Protein AF-A0A9E7ECK7-F1 (afdb_monomer_lite)

Radius of gyration: 12.41 Å; chains: 1; bounding box: 29×21×45 Å

Foldseek 3Di:
DDDDEQVNLLVVLVVCLVVVNLVVSLVSLVVQVVSVPYDHDLSSLLSNLQSCLVVVVVVVNVVSCVVCVVVVNNPPPSNVVSNVSSVVSVD

Sequence (91 aa):
MTARNVVSWTTIISVYHHAGFPHDALDLYRSMLLDGGVRPNVFTFTIALNCCASVEDLDLGVRIHEDIAKDGCDGDEFIIVALICMKEVIE

pLDDT: mean 90.87, std 11.0, range [43.81, 98.31]

Secondary structure (DSSP, 8-state):
-PPP-HHHHHHHHHHHHHTT-HHHHHHHHHHHHHTSS----HHHHHHHHHHHHHTT-HHHHHHHHHHHHHTT-TT-HHHHHHHHHHHHTT-

Organism: NCBI:txid320322

InterPro domains:
  IPR002885 Pentatricopeptide repeat [PF13041] (4-53)
  IPR002885 Pentatricopeptide repeat [PS51375] (5-40)
  IPR002885 Pentatricopeptide repeat [TIGR00756] (7-42)
  IPR011990 Tetratricopeptide-like helical domain superfamily [G3DSA:1.25.40.10] (1-89)
  IPR046960 Pentatricopeptide repeat-containing protein At4g14850-like, plant [PTHR47926] (3-86)

Structure (mmCIF, N/CA/C/O backbone):
data_AF-A0A9E7ECK7-F1
#
_entry.id   AF-A0A9E7ECK7-F1
#
loop_
_atom_site.group_PDB
_atom_site.id
_atom_site.type_symbol
_atom_site.label_atom_id
_atom_site.label_alt_id
_atom_site.label_comp_id
_atom_site.label_asym_id
_atom_site.label_entity_id
_atom_site.label_seq_id
_atom_site.pdbx_PDB_ins_code
_atom_site.Cartn_x
_atom_site.Cartn_y
_atom_site.Cartn_z
_atom_site.occupancy
_atom_site.B_iso_or_equiv
_atom_site.auth_seq_id
_atom_site.auth_comp_id
_atom_site.auth_asym_id
_atom_site.auth_atom_id
_atom_site.pdbx_PDB_model_num
ATOM 1 N N . MET A 1 1 ? 7.097 3.238 24.195 1.00 43.81 1 MET A N 1
ATOM 2 C CA . MET A 1 1 ? 7.074 3.193 22.718 1.00 43.81 1 MET A CA 1
ATOM 3 C C . MET A 1 1 ? 5.757 3.796 22.276 1.00 43.81 1 MET A C 1
ATOM 5 O O . MET A 1 1 ? 4.720 3.285 22.672 1.00 43.81 1 MET A O 1
ATOM 9 N N . THR A 1 2 ? 5.780 4.929 21.581 1.00 62.12 2 THR A N 1
ATOM 10 C CA . THR A 1 2 ? 4.569 5.529 21.006 1.00 62.12 2 THR A CA 1
ATOM 11 C C . THR A 1 2 ? 4.011 4.577 19.953 1.00 62.12 2 THR A C 1
ATOM 13 O O . THR A 1 2 ? 4.750 4.184 19.050 1.00 62.12 2 THR A O 1
ATOM 16 N N . ALA A 1 3 ? 2.748 4.172 20.083 1.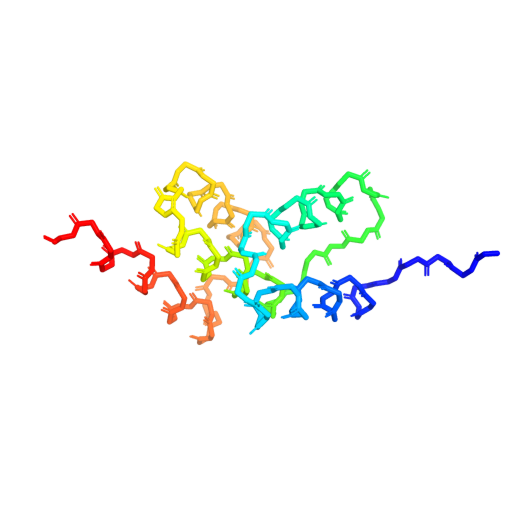00 77.19 3 ALA A N 1
ATOM 17 C CA . ALA A 1 3 ? 2.081 3.372 19.061 1.00 77.19 3 ALA A CA 1
ATOM 18 C C . ALA A 1 3 ? 2.124 4.117 17.716 1.00 77.19 3 ALA A C 1
ATOM 20 O O . ALA A 1 3 ? 1.926 5.336 17.678 1.00 77.19 3 ALA A O 1
ATOM 21 N N . ARG A 1 4 ? 2.414 3.401 16.624 1.00 86.88 4 ARG A N 1
ATOM 22 C CA . ARG A 1 4 ? 2.340 3.978 15.278 1.00 86.88 4 ARG A CA 1
ATOM 23 C C . ARG A 1 4 ? 0.885 4.320 14.974 1.00 86.88 4 ARG A C 1
ATOM 25 O O . ARG A 1 4 ? -0.018 3.555 15.289 1.00 86.88 4 ARG A O 1
ATOM 32 N N . ASN A 1 5 ? 0.662 5.482 14.376 1.00 92.69 5 ASN A N 1
ATOM 33 C CA . ASN A 1 5 ? -0.646 5.921 13.902 1.00 92.69 5 ASN A CA 1
ATOM 34 C C . ASN A 1 5 ? -0.661 6.003 12.369 1.00 92.69 5 ASN A C 1
ATOM 36 O O . ASN A 1 5 ? 0.381 5.872 11.719 1.00 92.69 5 ASN A O 1
ATOM 40 N N . VAL A 1 6 ? -1.841 6.257 11.796 1.00 95.50 6 VAL A N 1
ATOM 41 C CA . VAL A 1 6 ? -2.032 6.348 10.339 1.00 95.50 6 VAL A CA 1
ATOM 42 C C . VAL A 1 6 ? -1.071 7.343 9.691 1.00 95.50 6 VAL A C 1
ATOM 44 O O . VAL A 1 6 ? -0.504 7.039 8.650 1.00 95.50 6 VAL A O 1
ATOM 47 N N . VAL A 1 7 ? -0.801 8.483 10.337 1.00 95.25 7 VAL A N 1
ATOM 48 C CA . VAL A 1 7 ? 0.122 9.501 9.817 1.00 95.25 7 VAL A CA 1
ATOM 49 C C . VAL A 1 7 ? 1.544 8.951 9.748 1.00 95.25 7 VAL A C 1
ATOM 51 O O . VAL A 1 7 ? 2.164 9.015 8.697 1.00 95.25 7 VAL A O 1
ATOM 54 N N . SER A 1 8 ? 2.054 8.350 10.827 1.00 95.44 8 SER A N 1
ATOM 55 C CA . SER A 1 8 ? 3.409 7.781 10.845 1.00 95.44 8 SER A CA 1
ATOM 56 C C . SER A 1 8 ? 3.599 6.660 9.818 1.00 95.44 8 SER A C 1
ATOM 58 O O . SER A 1 8 ? 4.644 6.596 9.172 1.00 95.44 8 SER A O 1
ATOM 60 N N . TRP A 1 9 ? 2.575 5.825 9.624 1.00 96.50 9 TRP A N 1
ATOM 61 C CA . TRP A 1 9 ? 2.566 4.774 8.612 1.00 96.50 9 TRP A CA 1
ATOM 62 C C . TRP A 1 9 ? 2.533 5.339 7.191 1.00 96.50 9 TRP A C 1
ATOM 64 O O . TRP A 1 9 ? 3.376 4.985 6.371 1.00 96.50 9 TRP A O 1
ATOM 74 N N . THR A 1 10 ? 1.621 6.273 6.921 1.00 97.19 10 THR A N 1
ATOM 75 C CA . THR A 1 10 ? 1.518 6.937 5.612 1.00 97.19 10 THR A CA 1
ATOM 76 C C . THR A 1 10 ? 2.838 7.621 5.257 1.00 97.19 10 THR A C 1
ATOM 78 O O . THR A 1 10 ? 3.322 7.492 4.136 1.00 97.19 10 THR A O 1
ATOM 81 N N . THR A 1 11 ? 3.460 8.308 6.222 1.00 97.31 11 THR A N 1
ATOM 82 C CA . THR A 1 11 ? 4.736 8.999 6.018 1.00 97.31 11 THR A CA 1
ATOM 83 C C . THR A 1 11 ? 5.849 8.029 5.643 1.00 97.31 11 THR A C 1
ATOM 85 O O . THR A 1 11 ? 6.537 8.273 4.656 1.00 97.31 11 THR A O 1
ATOM 88 N N . ILE A 1 12 ? 6.038 6.928 6.383 1.00 97.25 12 ILE A N 1
ATOM 89 C CA . ILE A 1 12 ? 7.130 5.996 6.069 1.00 97.25 12 ILE A CA 1
ATOM 90 C C . ILE A 1 12 ? 6.903 5.294 4.724 1.00 97.25 12 ILE A C 1
ATOM 92 O O . ILE A 1 12 ? 7.836 5.201 3.936 1.00 97.25 12 ILE A O 1
ATOM 96 N N . ILE A 1 13 ? 5.667 4.899 4.408 1.00 98.00 13 ILE A N 1
ATOM 97 C CA . ILE A 1 13 ? 5.326 4.294 3.111 1.00 98.00 13 ILE A CA 1
ATOM 98 C C . ILE A 1 13 ? 5.603 5.286 1.966 1.00 98.00 13 ILE A C 1
ATOM 100 O O . ILE A 1 13 ? 6.242 4.930 0.977 1.00 98.00 13 ILE A O 1
ATOM 104 N N . SER A 1 14 ? 5.196 6.551 2.128 1.00 97.56 14 SER A N 1
ATOM 105 C CA . SER A 1 14 ? 5.430 7.622 1.149 1.00 97.56 14 SER A CA 1
ATOM 106 C C . SER A 1 14 ? 6.916 7.855 0.871 1.00 97.56 14 SER A C 1
ATOM 108 O O . SER A 1 14 ? 7.315 8.002 -0.284 1.00 97.56 14 SER A O 1
ATOM 110 N N . VAL A 1 15 ? 7.750 7.838 1.917 1.00 98.06 15 VAL A N 1
ATOM 111 C CA . VAL A 1 15 ? 9.203 8.013 1.782 1.00 98.06 15 VAL A CA 1
ATOM 112 C C . VAL A 1 15 ? 9.812 6.919 0.905 1.00 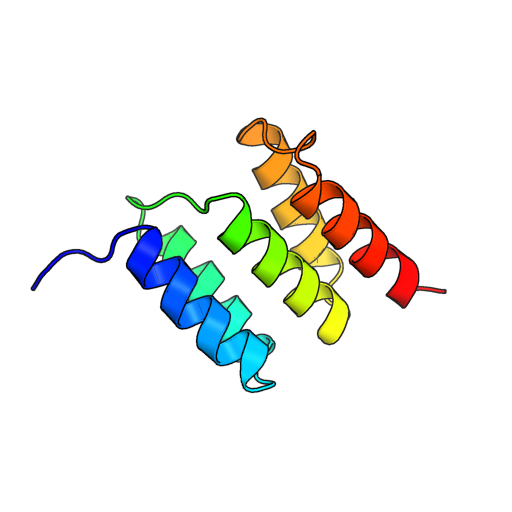98.06 15 VAL A C 1
ATOM 114 O O . VAL A 1 15 ? 10.580 7.240 0.003 1.00 98.06 15 VAL A O 1
ATOM 117 N N . TYR A 1 16 ? 9.454 5.650 1.120 1.00 98.31 16 TYR A N 1
ATOM 118 C CA . TYR A 1 16 ? 9.974 4.547 0.304 1.00 98.31 16 TYR A CA 1
ATOM 119 C C . TYR A 1 16 ? 9.470 4.603 -1.140 1.00 98.31 16 TYR A C 1
ATOM 121 O O . TYR A 1 16 ? 10.262 4.440 -2.067 1.00 98.31 16 TYR A O 1
ATOM 129 N N . HIS A 1 17 ? 8.189 4.922 -1.341 1.00 96.75 17 HIS A N 1
ATOM 130 C CA . HIS A 1 17 ? 7.630 5.136 -2.676 1.00 96.75 17 HIS A CA 1
ATOM 131 C C . HIS A 1 17 ? 8.390 6.233 -3.440 1.00 96.75 17 HIS A C 1
ATOM 133 O O . HIS A 1 17 ? 8.861 5.999 -4.550 1.00 96.75 17 HIS A O 1
ATOM 139 N N . HIS A 1 18 ? 8.586 7.409 -2.832 1.00 96.38 18 HIS A N 1
ATOM 140 C CA . HIS A 1 18 ? 9.276 8.527 -3.486 1.00 96.38 18 HIS A CA 1
ATOM 141 C C . HIS A 1 18 ? 10.778 8.279 -3.689 1.00 96.38 18 HI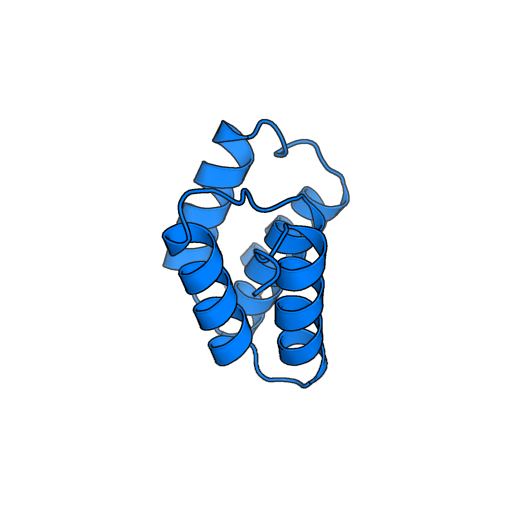S A C 1
ATOM 143 O O . HIS A 1 18 ? 11.381 8.832 -4.605 1.00 96.38 18 HIS A O 1
ATOM 149 N N . ALA A 1 19 ? 11.384 7.431 -2.858 1.00 97.56 19 ALA A N 1
ATOM 150 C CA . ALA A 1 19 ? 12.775 7.017 -2.998 1.00 97.56 19 ALA A CA 1
ATOM 151 C C . ALA A 1 19 ? 12.994 5.931 -4.074 1.00 97.56 19 ALA A C 1
ATOM 153 O O . ALA A 1 19 ? 14.134 5.522 -4.285 1.00 97.56 19 ALA A O 1
ATOM 154 N N . GLY A 1 20 ? 11.941 5.486 -4.772 1.00 96.50 20 GLY A N 1
ATOM 155 C CA . GLY A 1 20 ? 12.041 4.489 -5.842 1.00 96.50 20 GLY A CA 1
ATOM 156 C C . GLY A 1 20 ? 12.078 3.044 -5.342 1.00 96.50 20 GLY A C 1
ATOM 157 O O . GLY A 1 20 ? 12.572 2.167 -6.046 1.00 96.50 20 GLY A O 1
ATOM 158 N N . PHE A 1 21 ? 11.549 2.789 -4.143 1.00 98.00 21 PHE A N 1
ATOM 159 C CA . PHE A 1 21 ? 11.496 1.466 -3.516 1.00 98.00 21 PHE A CA 1
ATOM 160 C C . PHE A 1 21 ? 10.040 0.990 -3.340 1.00 98.00 21 PHE A C 1
ATOM 162 O O . PHE A 1 21 ? 9.542 0.899 -2.213 1.00 98.00 21 PHE A O 1
ATOM 169 N N . PRO A 1 22 ? 9.310 0.705 -4.437 1.00 96.88 22 PRO A N 1
ATOM 170 C CA . PRO A 1 22 ? 7.887 0.374 -4.368 1.00 96.88 22 PRO A CA 1
ATOM 171 C C . PRO A 1 22 ? 7.616 -0.965 -3.667 1.00 96.88 22 PRO A C 1
ATOM 173 O O . PRO A 1 22 ? 6.629 -1.074 -2.947 1.00 96.88 22 PRO A O 1
ATOM 176 N N . HIS A 1 23 ? 8.495 -1.964 -3.799 1.00 97.88 23 HIS A N 1
ATOM 177 C CA . HIS A 1 23 ? 8.347 -3.237 -3.080 1.00 97.88 23 HIS A CA 1
ATOM 178 C C . HIS A 1 23 ? 8.429 -3.048 -1.559 1.00 97.88 23 HIS A C 1
ATOM 180 O O . HIS A 1 23 ? 7.547 -3.509 -0.838 1.00 97.88 23 HIS A O 1
ATOM 186 N N . ASP A 1 24 ? 9.423 -2.296 -1.076 1.00 98.19 24 ASP A N 1
ATOM 187 C CA . ASP A 1 24 ? 9.563 -1.988 0.350 1.00 98.19 24 ASP A CA 1
ATOM 188 C C . ASP A 1 24 ? 8.378 -1.160 0.875 1.00 98.19 24 ASP A C 1
ATOM 190 O O . ASP A 1 24 ? 7.881 -1.395 1.979 1.00 98.19 24 ASP A O 1
ATOM 194 N N . ALA A 1 25 ? 7.871 -0.218 0.072 1.00 98.19 25 ALA A N 1
ATOM 195 C CA . ALA A 1 25 ? 6.668 0.541 0.409 1.00 98.19 25 ALA A CA 1
ATOM 196 C C . ALA A 1 25 ? 5.434 -0.372 0.561 1.00 98.19 25 ALA A C 1
ATOM 198 O O . ALA A 1 25 ? 4.655 -0.206 1.505 1.00 98.19 25 ALA A O 1
ATOM 199 N N . LEU A 1 26 ? 5.274 -1.368 -0.315 1.00 97.56 26 LEU A N 1
ATOM 200 C CA . LEU A 1 26 ? 4.193 -2.354 -0.235 1.00 97.56 26 LEU A CA 1
ATOM 201 C C . LEU A 1 26 ? 4.350 -3.307 0.958 1.00 97.56 26 LEU A C 1
ATOM 203 O O . LEU A 1 26 ? 3.354 -3.666 1.589 1.00 97.56 26 LEU A O 1
ATOM 207 N N . ASP A 1 27 ? 5.572 -3.677 1.330 1.00 97.31 27 ASP A N 1
ATOM 208 C CA . ASP A 1 27 ? 5.820 -4.485 2.528 1.00 97.31 27 ASP A CA 1
ATOM 209 C C . ASP A 1 27 ? 5.530 -3.706 3.820 1.00 97.31 27 ASP A C 1
ATOM 211 O O . ASP A 1 27 ? 4.963 -4.252 4.777 1.00 97.31 27 ASP A O 1
ATOM 215 N N . LEU A 1 28 ? 5.813 -2.400 3.838 1.00 97.06 28 LEU A N 1
ATOM 216 C CA . LEU A 1 28 ? 5.382 -1.504 4.911 1.00 97.06 28 LEU A CA 1
ATOM 217 C C . LEU A 1 28 ? 3.855 -1.366 4.959 1.00 97.06 28 LEU A C 1
ATOM 219 O O . LEU A 1 28 ? 3.283 -1.428 6.048 1.00 97.06 28 LEU A O 1
ATOM 223 N N . TYR A 1 29 ? 3.186 -1.246 3.810 1.00 96.50 29 TYR A N 1
ATOM 224 C CA . TYR A 1 29 ? 1.723 -1.251 3.729 1.00 96.50 29 TYR A CA 1
ATOM 225 C C . TYR A 1 29 ? 1.126 -2.546 4.303 1.00 96.50 29 TYR A C 1
ATOM 227 O O . TYR A 1 29 ? 0.253 -2.499 5.166 1.00 96.50 29 TYR A O 1
ATOM 235 N N . ARG A 1 30 ? 1.652 -3.718 3.926 1.00 95.19 30 ARG A N 1
ATOM 236 C CA . ARG A 1 30 ? 1.233 -5.010 4.504 1.00 95.19 30 ARG A CA 1
ATOM 237 C C . ARG A 1 30 ? 1.451 -5.047 6.015 1.00 95.19 30 ARG A C 1
ATOM 239 O O . ARG A 1 30 ? 0.583 -5.498 6.758 1.00 95.19 30 ARG A O 1
ATOM 246 N N . SER A 1 31 ? 2.583 -4.524 6.478 1.00 95.31 31 SER A N 1
ATOM 247 C CA . SER A 1 31 ? 2.892 -4.441 7.907 1.00 95.31 31 SER A CA 1
ATOM 248 C C . SER A 1 31 ? 1.912 -3.537 8.665 1.00 95.31 31 SER A C 1
ATOM 250 O O . SER A 1 31 ? 1.578 -3.837 9.808 1.00 95.31 31 SER A O 1
ATOM 252 N N . MET A 1 32 ? 1.419 -2.464 8.038 1.00 94.81 32 MET A N 1
ATOM 253 C CA . MET A 1 32 ? 0.370 -1.604 8.591 1.00 94.81 32 MET A CA 1
ATOM 254 C C . MET A 1 32 ? -0.949 -2.359 8.759 1.00 94.81 32 MET A C 1
ATOM 256 O O . MET A 1 32 ? -1.573 -2.258 9.814 1.00 94.81 32 MET A O 1
ATOM 260 N N . LEU A 1 33 ? -1.344 -3.158 7.763 1.00 91.88 33 LEU A N 1
ATOM 261 C CA . LEU A 1 33 ? -2.558 -3.977 7.838 1.00 91.88 33 LEU A CA 1
ATOM 262 C C . LEU A 1 33 ? -2.479 -5.026 8.961 1.00 91.88 33 LEU A C 1
ATOM 264 O O . LEU A 1 33 ? -3.475 -5.293 9.633 1.00 91.88 33 LEU A O 1
ATOM 268 N N . LEU A 1 34 ? -1.290 -5.590 9.199 1.00 92.31 34 LEU A N 1
ATOM 269 C CA . LEU A 1 34 ? -1.044 -6.578 10.257 1.00 92.31 34 LEU A CA 1
ATOM 270 C C . LEU A 1 34 ? -0.989 -5.975 11.671 1.00 92.31 34 LEU A C 1
ATOM 272 O O . LEU A 1 34 ? -1.204 -6.697 12.641 1.00 92.31 34 LEU A O 1
ATOM 276 N N . ASP A 1 35 ? -0.747 -4.668 11.804 1.00 87.50 35 ASP A N 1
ATOM 277 C CA . ASP A 1 35 ? -0.701 -3.952 13.092 1.00 87.50 35 ASP A CA 1
ATOM 278 C C . ASP A 1 35 ? -2.081 -3.935 13.796 1.00 87.50 35 ASP A C 1
ATOM 280 O O . ASP A 1 35 ? -2.181 -3.594 14.972 1.00 87.50 35 ASP A O 1
ATOM 284 N N . GLY A 1 36 ? -3.162 -4.315 13.093 1.00 74.62 36 GLY A N 1
ATOM 285 C CA . GLY A 1 36 ? -4.496 -4.632 13.632 1.00 74.62 36 GLY A CA 1
ATOM 286 C C . GLY A 1 36 ? -5.314 -3.443 14.157 1.00 74.62 36 GLY A C 1
ATOM 287 O O . GLY A 1 36 ? -6.543 -3.519 14.205 1.00 74.62 36 GLY A O 1
ATOM 288 N N . GLY A 1 37 ? -4.656 -2.335 14.508 1.00 80.62 37 GLY A N 1
ATOM 289 C CA . GLY A 1 37 ? -5.262 -1.137 15.099 1.00 80.62 37 GLY A CA 1
ATOM 290 C C . GLY A 1 37 ? -5.214 0.121 14.232 1.00 80.62 37 GLY A C 1
ATOM 291 O O . GLY A 1 37 ? -5.766 1.144 14.633 1.00 80.62 37 GLY A O 1
ATOM 292 N N . VAL A 1 38 ? -4.579 0.077 13.057 1.00 90.94 38 VAL A N 1
ATOM 293 C CA . VAL A 1 38 ? -4.448 1.242 12.170 1.00 90.94 38 VAL A CA 1
ATOM 294 C C . VAL A 1 38 ? -5.040 0.928 10.803 1.00 90.94 38 VAL A C 1
ATOM 296 O O . VAL A 1 38 ? -4.657 -0.044 10.160 1.00 90.94 38 VAL A O 1
ATOM 299 N N . ARG A 1 39 ? -5.989 1.755 10.358 1.00 91.38 39 ARG A N 1
ATOM 300 C CA . ARG A 1 39 ? -6.563 1.675 9.011 1.00 91.38 39 ARG A CA 1
ATOM 301 C C . ARG A 1 39 ? -5.808 2.591 8.047 1.00 91.38 39 ARG A C 1
ATOM 303 O O . ARG A 1 39 ? -5.443 3.699 8.459 1.00 91.38 39 ARG A O 1
ATOM 310 N N . PRO A 1 40 ? -5.563 2.152 6.801 1.00 95.31 40 PRO A N 1
ATOM 311 C CA . PRO A 1 40 ? -5.126 3.040 5.732 1.00 95.31 40 PRO A CA 1
ATOM 312 C C . PRO A 1 40 ? -6.084 4.224 5.577 1.00 95.31 40 PRO A C 1
ATOM 314 O O . PRO A 1 40 ? -7.278 4.114 5.837 1.00 95.31 40 PRO A O 1
ATOM 317 N N . ASN A 1 41 ? -5.555 5.371 5.167 1.00 95.19 41 ASN A N 1
ATOM 318 C CA . ASN A 1 41 ? -6.367 6.479 4.667 1.00 95.19 41 ASN A CA 1
ATOM 319 C C . ASN A 1 41 ? -6.246 6.558 3.139 1.00 95.19 41 ASN A C 1
ATOM 321 O O . ASN A 1 41 ? -5.438 5.849 2.539 1.00 95.19 41 ASN A O 1
ATOM 325 N N . VAL A 1 42 ? -6.993 7.481 2.529 1.00 96.06 42 VAL A N 1
ATOM 326 C CA . VAL A 1 42 ? -6.942 7.771 1.087 1.00 96.06 42 VAL A CA 1
ATOM 327 C C . VAL A 1 42 ? -5.502 7.886 0.574 1.00 96.06 42 VAL A C 1
ATOM 329 O O . VAL A 1 42 ? -5.134 7.194 -0.365 1.00 96.06 42 VAL A O 1
ATOM 332 N N . PHE A 1 43 ? -4.643 8.663 1.242 1.00 96.38 43 PHE A N 1
ATOM 333 C CA . PHE A 1 43 ? -3.241 8.817 0.833 1.00 96.38 43 PHE A CA 1
ATOM 334 C C . PHE A 1 43 ? -2.449 7.507 0.871 1.00 96.38 43 PHE A C 1
ATOM 336 O O . PHE A 1 43 ? -1.656 7.239 -0.028 1.00 96.38 43 PHE A O 1
ATOM 343 N N . THR A 1 44 ? -2.665 6.685 1.896 1.00 97.12 44 THR A N 1
ATOM 344 C CA . THR A 1 44 ? -2.030 5.369 2.006 1.00 97.12 44 THR A CA 1
ATOM 345 C C . THR A 1 44 ? -2.448 4.482 0.835 1.00 97.12 44 THR A C 1
ATOM 347 O O . THR A 1 44 ? -1.592 3.866 0.203 1.00 97.12 44 THR A O 1
ATOM 350 N N . PHE A 1 45 ? -3.744 4.456 0.514 1.00 97.00 45 PHE A N 1
ATOM 351 C CA . PHE A 1 45 ? -4.278 3.700 -0.615 1.00 97.00 45 PHE A CA 1
ATOM 352 C C . PHE A 1 45 ? -3.736 4.195 -1.958 1.00 97.00 45 PHE A C 1
ATOM 354 O O . PHE A 1 45 ? -3.261 3.382 -2.747 1.00 97.00 45 PHE A O 1
ATOM 361 N N . THR A 1 46 ? -3.729 5.509 -2.199 1.00 97.00 46 THR A N 1
ATOM 362 C CA . THR A 1 46 ? -3.158 6.119 -3.410 1.00 97.00 46 THR A CA 1
ATOM 363 C C . THR A 1 46 ? -1.699 5.707 -3.607 1.00 97.00 46 THR A C 1
ATOM 365 O O . THR A 1 46 ? -1.320 5.279 -4.694 1.00 97.00 46 THR A O 1
ATOM 368 N N . ILE A 1 47 ? -0.875 5.787 -2.555 1.00 97.25 47 ILE A N 1
ATOM 369 C CA . ILE A 1 47 ? 0.540 5.395 -2.636 1.00 97.25 47 ILE A CA 1
ATOM 370 C C . ILE A 1 47 ? 0.671 3.896 -2.916 1.00 97.25 47 ILE A C 1
ATOM 372 O O . ILE A 1 47 ? 1.472 3.507 -3.764 1.00 97.25 47 ILE A O 1
ATOM 376 N N . ALA A 1 48 ? -0.111 3.056 -2.234 1.00 97.44 48 ALA A N 1
ATOM 377 C CA . ALA A 1 48 ? -0.063 1.612 -2.427 1.00 97.44 48 ALA A CA 1
ATOM 378 C C . ALA A 1 48 ? -0.481 1.208 -3.853 1.00 97.44 48 ALA A C 1
ATOM 380 O O . ALA A 1 48 ? 0.201 0.390 -4.466 1.00 97.44 48 ALA A O 1
ATOM 381 N N . LEU A 1 49 ? -1.529 1.820 -4.415 1.00 96.75 49 LEU A N 1
ATOM 382 C CA . LEU A 1 49 ? -1.935 1.615 -5.810 1.00 96.75 49 LEU A CA 1
ATOM 383 C C . LEU A 1 49 ? -0.835 2.051 -6.786 1.00 96.75 49 LEU A C 1
ATOM 385 O O . LEU A 1 49 ? -0.456 1.275 -7.652 1.00 96.75 49 LEU A O 1
ATOM 389 N N . ASN A 1 50 ? -0.239 3.230 -6.609 1.00 95.75 50 ASN A N 1
ATOM 390 C CA . ASN A 1 50 ? 0.862 3.674 -7.474 1.00 95.75 50 ASN A CA 1
ATOM 391 C C . ASN A 1 50 ? 2.086 2.746 -7.394 1.00 95.75 50 ASN A C 1
ATOM 393 O O . ASN A 1 50 ? 2.738 2.480 -8.407 1.00 95.75 50 ASN A O 1
ATOM 397 N N . CYS A 1 51 ? 2.388 2.213 -6.205 1.00 96.50 51 CYS A N 1
ATOM 398 C CA . CYS A 1 51 ? 3.431 1.201 -6.052 1.00 96.50 51 CYS A CA 1
ATOM 399 C C . CYS A 1 51 ? 3.070 -0.081 -6.806 1.00 96.50 51 CYS A C 1
ATOM 401 O O . CYS A 1 51 ? 3.932 -0.602 -7.504 1.00 96.50 51 CYS A O 1
ATOM 403 N N . CYS A 1 52 ? 1.822 -0.558 -6.710 1.00 95.75 52 CYS A N 1
ATOM 404 C CA . CYS A 1 52 ? 1.350 -1.722 -7.466 1.00 95.75 52 CYS A CA 1
ATOM 405 C C . CYS A 1 52 ? 1.488 -1.502 -8.978 1.00 95.75 52 CYS A C 1
ATOM 407 O O . CYS A 1 52 ? 1.916 -2.419 -9.670 1.00 95.75 52 CYS A O 1
ATOM 409 N N . ALA A 1 53 ? 1.215 -0.290 -9.475 1.00 93.88 53 ALA A N 1
ATOM 410 C CA . ALA A 1 53 ? 1.340 0.046 -10.894 1.00 93.88 53 ALA A CA 1
ATOM 411 C C . ALA A 1 53 ? 2.808 -0.016 -11.320 1.00 93.88 53 ALA A C 1
ATOM 413 O O . ALA A 1 53 ? 3.143 -0.590 -12.347 1.00 93.88 53 ALA A O 1
ATOM 414 N N . SER A 1 54 ? 3.695 0.514 -10.474 1.00 93.31 54 SER A N 1
ATOM 415 C CA . SER A 1 54 ? 5.141 0.541 -10.717 1.00 93.31 54 SER A CA 1
ATOM 416 C C . SER A 1 54 ? 5.789 -0.847 -10.739 1.00 93.31 54 SER A C 1
ATOM 418 O O . SER A 1 54 ? 6.859 -0.998 -11.321 1.00 93.31 54 SER A O 1
ATOM 420 N N . VAL A 1 55 ? 5.190 -1.838 -10.069 1.00 94.38 55 VAL A N 1
ATOM 421 C CA . VAL A 1 55 ? 5.703 -3.222 -10.006 1.00 94.38 55 VAL A CA 1
ATOM 422 C C . VAL A 1 55 ? 4.821 -4.225 -10.747 1.00 94.38 55 VAL A C 1
ATOM 424 O O . VAL A 1 55 ? 5.055 -5.426 -10.637 1.00 94.38 55 VAL A O 1
AT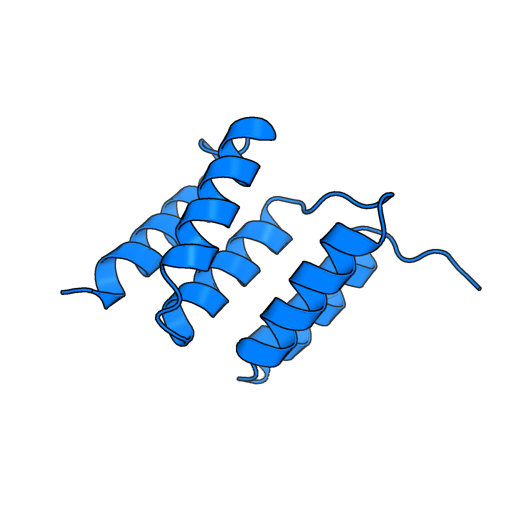OM 427 N N . GLU A 1 56 ? 3.805 -3.742 -11.464 1.00 93.38 56 GLU A N 1
ATOM 428 C CA . GLU A 1 56 ? 2.855 -4.549 -12.239 1.00 93.38 56 GLU A CA 1
ATOM 429 C C . GLU A 1 56 ? 2.113 -5.623 -11.400 1.00 93.38 56 GLU A C 1
ATOM 431 O O . GLU A 1 56 ? 1.700 -6.665 -11.908 1.00 93.38 56 GLU A O 1
ATOM 436 N N . ASP A 1 57 ? 1.899 -5.377 -10.097 1.00 92.81 57 ASP A N 1
ATOM 437 C CA . ASP A 1 57 ? 1.209 -6.305 -9.179 1.00 92.81 57 ASP A CA 1
ATOM 438 C C . ASP A 1 57 ? -0.305 -6.036 -9.156 1.00 92.81 57 ASP A C 1
ATOM 440 O O . ASP A 1 57 ? -0.862 -5.393 -8.256 1.00 92.81 57 ASP A O 1
ATOM 444 N N . LEU A 1 58 ? -0.986 -6.531 -10.190 1.00 90.75 58 LEU A N 1
ATOM 445 C CA . LEU A 1 58 ? -2.435 -6.393 -10.352 1.00 90.75 58 LEU A CA 1
ATOM 446 C C . LEU A 1 58 ? -3.230 -7.103 -9.260 1.00 90.75 58 LEU A C 1
ATOM 448 O O . LEU A 1 58 ? -4.247 -6.581 -8.805 1.00 90.75 58 LEU A O 1
ATOM 452 N N . ASP A 1 59 ? -2.761 -8.264 -8.810 1.00 91.69 59 ASP A N 1
ATOM 453 C CA . ASP A 1 59 ? -3.443 -9.052 -7.785 1.00 91.69 59 ASP A CA 1
ATOM 454 C C . ASP A 1 59 ? -3.486 -8.301 -6.449 1.00 91.69 59 ASP A C 1
ATOM 456 O O . ASP A 1 59 ? -4.476 -8.347 -5.710 1.00 91.69 59 ASP A O 1
ATOM 460 N N . LEU A 1 60 ? -2.413 -7.589 -6.095 1.00 93.12 60 LEU A N 1
ATOM 461 C CA . LEU A 1 60 ? -2.429 -6.689 -4.947 1.00 93.12 60 LEU A CA 1
ATOM 462 C C . LEU A 1 60 ? -3.302 -5.456 -5.196 1.00 93.12 60 LEU A C 1
ATOM 464 O O . LEU A 1 60 ? -4.076 -5.089 -4.311 1.00 93.12 60 LEU A O 1
ATOM 468 N N . GLY A 1 61 ? -3.236 -4.866 -6.388 1.00 93.75 61 GLY A N 1
ATOM 469 C CA . GLY A 1 61 ? -4.073 -3.730 -6.771 1.00 93.75 61 GLY A CA 1
ATOM 470 C C . GLY A 1 61 ? -5.575 -4.000 -6.635 1.00 93.75 61 GLY A C 1
ATOM 471 O O . GLY A 1 61 ? -6.299 -3.183 -6.064 1.00 93.75 61 GLY A O 1
ATOM 472 N N . VAL A 1 62 ? -6.044 -5.170 -7.082 1.00 93.56 62 VAL A N 1
ATOM 473 C CA . VAL A 1 62 ? -7.449 -5.596 -6.948 1.00 93.56 62 VAL A CA 1
ATOM 474 C C . VAL A 1 62 ? -7.846 -5.732 -5.479 1.00 93.56 62 VAL A C 1
ATOM 476 O O . VAL A 1 62 ? -8.888 -5.218 -5.080 1.00 93.56 62 VAL A O 1
ATOM 479 N N . ARG A 1 63 ? -6.998 -6.346 -4.645 1.00 93.94 63 ARG A N 1
ATOM 480 C CA . ARG A 1 63 ? -7.260 -6.458 -3.199 1.00 93.94 63 ARG A CA 1
ATOM 481 C C . ARG A 1 63 ? -7.355 -5.090 -2.524 1.00 93.94 63 ARG A C 1
ATOM 483 O O . ARG A 1 63 ? -8.251 -4.869 -1.717 1.00 93.94 63 ARG A O 1
ATOM 490 N N . ILE A 1 64 ? -6.474 -4.157 -2.886 1.00 95.00 64 ILE A N 1
ATOM 491 C CA . ILE A 1 64 ? -6.531 -2.779 -2.380 1.00 95.00 64 ILE A CA 1
ATOM 492 C C . ILE A 1 64 ? -7.827 -2.094 -2.828 1.00 95.00 64 ILE A C 1
ATOM 494 O O . ILE A 1 64 ? -8.465 -1.420 -2.025 1.00 95.00 64 ILE A O 1
ATOM 498 N N . HIS A 1 65 ? -8.251 -2.285 -4.079 1.00 94.06 65 HIS A N 1
ATOM 499 C CA . HIS A 1 65 ? -9.514 -1.736 -4.573 1.00 94.06 65 HIS A CA 1
ATOM 500 C C . HIS A 1 65 ? -10.732 -2.262 -3.794 1.00 94.06 65 HIS A C 1
ATOM 502 O O . HIS A 1 65 ? -11.624 -1.488 -3.449 1.00 94.06 65 HIS A O 1
ATOM 508 N N . GLU A 1 66 ? -10.756 -3.553 -3.457 1.00 93.44 66 GLU A N 1
ATOM 509 C CA . GLU A 1 66 ? -11.802 -4.124 -2.602 1.00 93.44 66 GLU A CA 1
ATOM 510 C C . GLU A 1 66 ? -11.815 -3.497 -1.203 1.00 93.44 66 GLU A C 1
ATOM 512 O O . GLU A 1 66 ? -12.887 -3.249 -0.650 1.00 93.44 66 GLU A O 1
ATOM 517 N N . ASP A 1 67 ? -10.645 -3.239 -0.618 1.00 92.50 67 ASP A N 1
ATOM 518 C CA . ASP A 1 67 ? -10.537 -2.612 0.702 1.00 92.50 67 ASP A CA 1
ATOM 519 C C . ASP A 1 67 ? -10.983 -1.143 0.675 1.00 92.50 67 ASP A C 1
ATOM 521 O O . ASP A 1 67 ? -11.737 -0.715 1.548 1.00 92.50 67 ASP A O 1
ATOM 525 N N . ILE A 1 68 ? -10.631 -0.403 -0.378 1.00 94.50 68 ILE A N 1
ATOM 526 C CA . ILE A 1 68 ? -11.119 0.959 -0.640 1.00 94.50 68 ILE A CA 1
ATOM 527 C C . ILE A 1 68 ? -12.651 1.006 -0.693 1.00 94.50 68 ILE A C 1
ATOM 529 O O . ILE A 1 68 ? -13.260 1.899 -0.102 1.00 94.50 68 ILE A O 1
ATOM 533 N N . ALA A 1 69 ? -13.278 0.050 -1.385 1.00 93.69 69 ALA A N 1
ATOM 534 C CA . ALA A 1 69 ? -14.733 -0.023 -1.497 1.00 93.69 69 ALA A CA 1
ATOM 535 C C . ALA A 1 69 ? -15.398 -0.344 -0.148 1.00 93.69 69 ALA A C 1
ATOM 537 O O . ALA A 1 69 ? -16.427 0.240 0.191 1.00 93.69 69 ALA A O 1
ATOM 538 N N . LYS A 1 70 ? -14.798 -1.232 0.659 1.00 91.00 70 LYS A N 1
ATOM 539 C CA . LYS A 1 70 ? -15.277 -1.531 2.024 1.00 91.00 70 LYS A CA 1
ATOM 540 C C . LYS A 1 70 ? -15.187 -0.310 2.941 1.00 91.00 70 LYS A C 1
ATOM 542 O O . LYS A 1 70 ? -16.078 -0.113 3.765 1.00 91.00 70 LYS A O 1
ATOM 547 N N . ASP A 1 71 ? -14.146 0.501 2.774 1.00 89.31 71 ASP A N 1
ATOM 548 C CA . ASP A 1 71 ? -13.924 1.730 3.539 1.00 89.31 71 ASP A CA 1
ATOM 549 C C . ASP A 1 71 ? -14.699 2.941 2.966 1.00 89.31 71 ASP A C 1
ATOM 551 O O . ASP A 1 71 ? -14.631 4.035 3.529 1.00 89.31 71 ASP A O 1
ATOM 555 N N . GLY A 1 72 ? -15.462 2.766 1.876 1.00 91.94 72 GLY A N 1
ATOM 556 C CA . GLY A 1 72 ? -16.301 3.807 1.266 1.00 91.94 72 GLY A CA 1
ATOM 557 C C . GLY A 1 72 ? -15.510 4.956 0.631 1.00 91.94 72 GLY A C 1
ATOM 558 O O . GLY A 1 72 ? -15.990 6.088 0.584 1.00 91.94 72 GLY A O 1
ATOM 559 N N . CYS A 1 73 ? -14.275 4.681 0.205 1.00 92.12 73 CYS A N 1
ATOM 560 C CA . CYS A 1 73 ? -13.344 5.663 -0.355 1.00 92.12 73 CYS A CA 1
ATOM 561 C C . CYS A 1 73 ? -13.252 5.598 -1.894 1.00 92.12 73 CYS A C 1
ATOM 563 O O . CYS A 1 73 ? -12.424 6.272 -2.497 1.00 92.12 73 CYS A O 1
ATOM 565 N N . ASP A 1 74 ? -14.083 4.789 -2.546 1.00 89.94 74 ASP A N 1
ATOM 566 C CA . ASP A 1 74 ? -14.075 4.527 -3.990 1.00 89.94 74 ASP A CA 1
ATOM 567 C C . ASP A 1 74 ? -14.451 5.742 -4.856 1.00 89.94 74 ASP A C 1
ATOM 569 O O . ASP A 1 74 ? -14.093 5.793 -6.032 1.00 89.94 74 ASP A O 1
ATOM 573 N N . GLY A 1 75 ? -15.123 6.739 -4.274 1.00 90.38 75 GLY A N 1
ATOM 574 C CA . GLY A 1 75 ? -15.444 8.013 -4.923 1.00 90.38 75 GLY A CA 1
ATOM 575 C C . GLY A 1 75 ? -14.404 9.125 -4.742 1.00 90.38 75 GLY A C 1
ATOM 576 O O . GLY A 1 75 ? -14.631 10.234 -5.223 1.00 90.38 75 GLY A O 1
ATOM 577 N N . ASP A 1 76 ? -13.305 8.879 -4.023 1.00 95.75 76 ASP A N 1
ATOM 578 C CA . ASP A 1 76 ? -12.273 9.894 -3.801 1.00 95.75 76 ASP A CA 1
ATOM 579 C C . ASP A 1 76 ? -11.465 10.158 -5.085 1.00 95.75 76 ASP A C 1
ATOM 581 O O . ASP A 1 76 ? -11.006 9.233 -5.758 1.00 95.75 76 ASP A O 1
ATOM 585 N N . GLU A 1 77 ? -11.274 11.435 -5.423 1.00 93.50 77 GLU A N 1
ATOM 586 C CA . GLU A 1 77 ? -10.601 11.865 -6.654 1.00 93.50 77 GLU A CA 1
ATOM 587 C C . GLU A 1 77 ? -9.176 11.299 -6.771 1.00 93.50 77 GLU A C 1
ATOM 589 O O . GLU A 1 77 ? -8.777 10.836 -7.843 1.00 93.50 77 GLU A O 1
ATOM 594 N N . PHE A 1 78 ? -8.419 11.255 -5.669 1.00 92.94 78 PHE A N 1
ATOM 595 C CA . PHE A 1 78 ? -7.051 10.733 -5.673 1.00 92.94 78 PHE A CA 1
ATOM 596 C C . PHE A 1 78 ? -7.013 9.219 -5.866 1.00 92.94 78 PHE A C 1
ATOM 598 O O . PHE A 1 78 ? -6.090 8.695 -6.493 1.00 92.94 78 PHE A O 1
ATOM 605 N N . ILE A 1 79 ? -8.002 8.507 -5.330 1.00 94.00 79 ILE A N 1
ATOM 606 C CA . ILE A 1 79 ? -8.139 7.062 -5.517 1.00 94.00 79 ILE A CA 1
ATOM 607 C C . ILE A 1 79 ? -8.520 6.739 -6.958 1.00 94.00 79 ILE A C 1
ATOM 609 O O . ILE A 1 79 ? -7.923 5.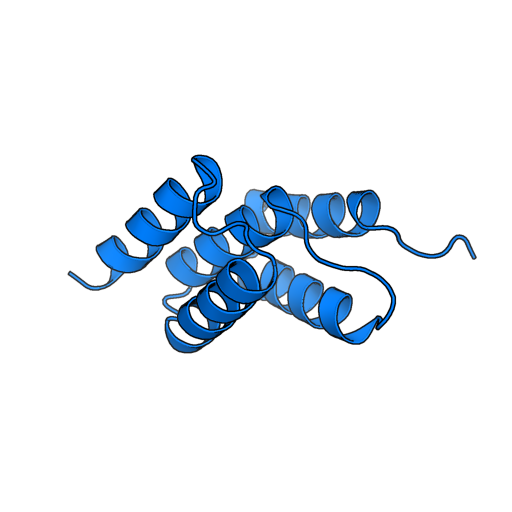842 -7.551 1.00 94.00 79 ILE A O 1
ATOM 613 N N . ILE A 1 80 ? -9.463 7.481 -7.541 1.00 92.75 80 ILE A N 1
ATOM 614 C CA . ILE A 1 80 ? -9.889 7.283 -8.929 1.00 92.75 80 ILE A CA 1
ATOM 615 C C . ILE A 1 80 ? -8.699 7.444 -9.878 1.00 92.75 80 ILE A C 1
ATOM 617 O O . ILE A 1 80 ? -8.473 6.576 -10.721 1.00 92.75 80 ILE A O 1
ATOM 621 N N . VAL A 1 81 ? -7.900 8.504 -9.710 1.00 92.19 81 VAL A N 1
ATOM 622 C CA . VAL A 1 81 ? -6.694 8.726 -10.524 1.00 92.19 81 VAL A CA 1
ATOM 623 C C . VAL A 1 81 ? -5.699 7.573 -10.366 1.00 92.19 81 VAL A C 1
ATOM 625 O O . VAL A 1 81 ? -5.220 7.043 -11.365 1.00 92.19 81 VAL A O 1
ATOM 628 N N . ALA A 1 82 ? -5.435 7.119 -9.138 1.00 91.69 82 ALA A N 1
ATOM 629 C CA . ALA A 1 82 ? -4.510 6.009 -8.900 1.00 91.69 82 ALA A CA 1
ATOM 630 C C . ALA A 1 82 ? -4.993 4.679 -9.514 1.00 91.69 82 ALA A C 1
ATOM 632 O O . ALA A 1 82 ? -4.195 3.912 -10.054 1.00 91.69 82 ALA A O 1
ATOM 633 N N . LEU A 1 83 ? -6.302 4.407 -9.476 1.00 90.19 83 LEU A N 1
ATOM 634 C CA . LEU A 1 83 ? -6.903 3.229 -10.109 1.00 90.19 83 LEU A CA 1
ATOM 635 C C . LEU A 1 83 ? -6.826 3.279 -11.641 1.00 90.19 83 LEU A C 1
ATOM 637 O O . LEU A 1 83 ? -6.718 2.228 -12.271 1.00 90.19 83 LEU A O 1
ATOM 641 N N . ILE A 1 84 ? -6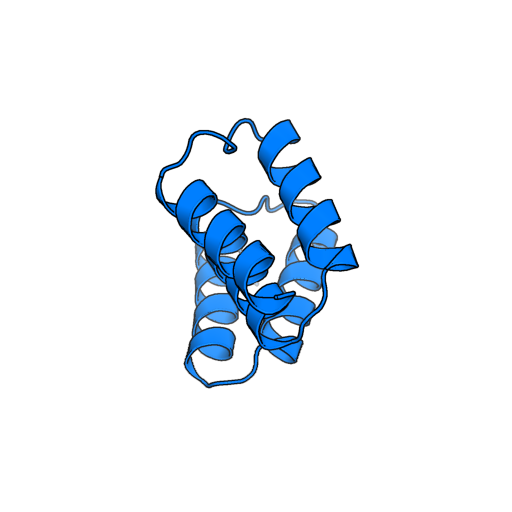.890 4.470 -12.241 1.00 89.00 84 ILE A N 1
ATOM 642 C CA . ILE A 1 84 ? -6.681 4.649 -13.684 1.00 89.00 84 ILE A CA 1
ATOM 643 C C . ILE A 1 84 ? -5.222 4.346 -14.033 1.00 89.00 84 ILE A C 1
ATOM 645 O O . ILE A 1 84 ? -4.984 3.496 -14.887 1.00 89.00 84 ILE A O 1
ATOM 649 N N . CYS A 1 85 ? -4.258 4.929 -13.309 1.00 84.81 85 CYS A N 1
ATOM 650 C CA . CYS A 1 85 ? -2.832 4.664 -13.529 1.00 84.81 85 CYS A CA 1
ATOM 651 C C . CYS A 1 85 ? -2.488 3.171 -13.423 1.00 84.81 85 CYS A C 1
ATOM 653 O O . CYS A 1 85 ? -1.704 2.662 -14.212 1.00 84.81 85 CYS A O 1
ATOM 655 N N . MET A 1 86 ? -3.111 2.445 -12.491 1.00 83.50 86 MET A N 1
ATOM 656 C CA . MET A 1 86 ? -2.975 0.988 -12.376 1.00 83.50 86 MET A CA 1
ATOM 657 C C . MET A 1 86 ? -3.428 0.218 -13.623 1.00 83.50 86 MET A C 1
ATOM 659 O O . MET A 1 86 ? -2.839 -0.806 -13.957 1.00 83.50 86 MET A O 1
ATOM 663 N N . LYS A 1 87 ? -4.501 0.669 -14.283 1.00 74.75 87 LYS A N 1
ATOM 664 C CA . LYS A 1 87 ? -5.072 -0.008 -15.458 1.00 74.75 87 LYS A CA 1
ATOM 665 C C . LYS A 1 87 ? -4.296 0.287 -16.737 1.00 74.75 87 LYS A C 1
ATOM 667 O O . LYS A 1 87 ? -4.251 -0.573 -17.607 1.00 74.75 87 LYS A O 1
ATOM 672 N N . GLU A 1 88 ? -3.686 1.464 -16.836 1.00 66.44 88 GLU A N 1
ATOM 673 C CA . GLU A 1 88 ? -2.914 1.884 -18.013 1.00 66.44 88 GLU A CA 1
ATOM 674 C C . GLU A 1 88 ? -1.606 1.097 -18.199 1.00 66.44 88 GLU A C 1
ATOM 676 O O . GLU A 1 88 ? -1.092 1.044 -19.307 1.00 66.44 88 GLU A O 1
ATOM 681 N N . VAL A 1 89 ? -1.075 0.445 -17.158 1.00 57.91 89 VAL A N 1
ATOM 682 C CA . VAL A 1 89 ? 0.201 -0.299 -17.237 1.00 57.91 89 VAL A CA 1
ATOM 683 C C . VAL A 1 89 ? 0.058 -1.681 -17.917 1.00 57.91 89 VAL A C 1
ATOM 685 O O . VAL A 1 89 ? 1.051 -2.356 -18.159 1.00 57.91 89 VAL A O 1
ATOM 688 N N . ILE A 1 90 ? -1.159 -2.114 -18.271 1.00 50.16 90 ILE A N 1
ATOM 689 C CA . ILE A 1 90 ? -1.422 -3.445 -18.865 1.00 50.16 90 ILE A CA 1
ATOM 690 C C . ILE A 1 90 ? -1.726 -3.378 -20.380 1.00 50.16 90 ILE A C 1
ATOM 692 O O . ILE A 1 90 ? -1.969 -4.417 -20.997 1.00 50.16 90 ILE A O 1
ATOM 696 N N . GLU A 1 91 ? -1.733 -2.188 -20.989 1.00 45.31 91 GLU A N 1
ATOM 697 C CA . GLU A 1 91 ? -1.863 -2.000 -22.451 1.00 45.31 91 GLU A CA 1
ATOM 698 C C . GLU A 1 91 ? -0.509 -1.704 -23.110 1.00 45.31 91 GLU A C 1
ATOM 700 O O . GLU A 1 91 ? -0.237 -2.320 -24.170 1.00 45.31 91 GLU A O 1
#